Protein AF-A0A377I2Z7-F1 (afdb_monomer_lite)

Sequence (80 aa):
MFLKYVKVVLDKYIDEEGEGWTIVDVFGGSGLLSHTAKQLKPKATVIYNDFDGYNERLSKEIKVKIINKINNFNGYKDLA

Foldseek 3Di:
DPVVVLLVVCPVPAPDLRAPAEAEDQQCQVVPSLVSNCVSNVNYHYHDDNVPCPVVVQDPVNVVVVVVCVVPDPDDDPDD

InterPro domains:
  IPR029063 S-adenosyl-L-methionine-dependent methyltransferase superfamily [SSF53335] (10-70)

Structure (mmCIF, N/CA/C/O backbone):
data_AF-A0A377I2Z7-F1
#
_entry.id   AF-A0A377I2Z7-F1
#
loop_
_atom_site.group_PDB
_atom_site.id
_atom_site.type_symbol
_atom_site.label_atom_id
_atom_site.label_alt_id
_atom_site.label_comp_id
_atom_site.label_asym_id
_atom_site.label_entity_id
_atom_site.label_seq_id
_atom_site.pdbx_PDB_ins_code
_atom_site.Cartn_x
_atom_site.Cartn_y
_atom_site.Cartn_z
_atom_site.occupancy
_atom_site.B_iso_or_equiv
_atom_site.auth_seq_id
_atom_site.auth_comp_id
_atom_site.auth_asym_id
_atom_site.auth_atom_id
_atom_site.pdbx_PDB_model_num
ATOM 1 N N . MET A 1 1 ? 9.115 9.084 7.623 1.00 74.69 1 MET A N 1
ATOM 2 C CA . MET A 1 1 ? 8.589 10.188 6.793 1.00 74.69 1 MET A CA 1
ATOM 3 C C . MET A 1 1 ? 7.489 9.717 5.839 1.00 74.69 1 MET A C 1
ATOM 5 O O . MET A 1 1 ? 6.433 10.310 5.889 1.00 74.69 1 MET A O 1
ATOM 9 N N . PHE A 1 2 ? 7.637 8.615 5.089 1.00 86.88 2 PHE A N 1
ATOM 10 C CA . PHE A 1 2 ? 6.571 8.078 4.213 1.00 86.88 2 PHE A CA 1
ATOM 11 C C . PHE A 1 2 ? 5.479 7.272 4.943 1.00 86.88 2 PHE A C 1
ATOM 13 O O . PHE A 1 2 ? 4.311 7.649 4.920 1.00 86.88 2 PHE A O 1
ATOM 20 N N . LEU A 1 3 ? 5.858 6.214 5.674 1.00 90.06 3 LEU A N 1
ATOM 21 C CA . LEU A 1 3 ? 4.881 5.340 6.342 1.00 90.06 3 LEU A CA 1
ATOM 22 C C . LEU A 1 3 ? 3.961 6.095 7.297 1.00 90.06 3 LEU A C 1
ATOM 24 O O . LEU A 1 3 ? 2.796 5.749 7.393 1.00 90.06 3 LEU A O 1
ATOM 28 N N . LYS A 1 4 ? 4.453 7.158 7.948 1.00 92.81 4 LYS A N 1
ATOM 29 C CA . LYS A 1 4 ? 3.6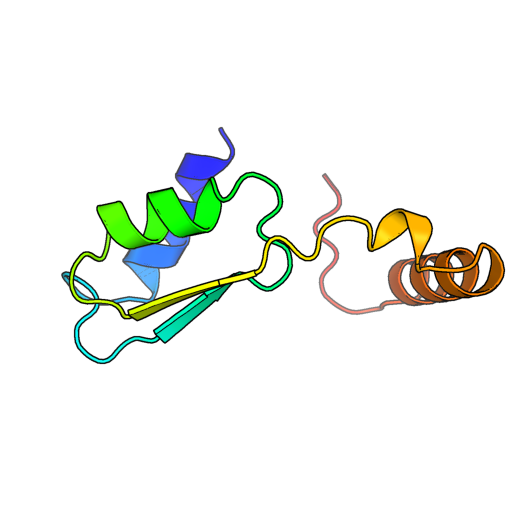46 8.013 8.830 1.00 92.81 4 LYS A CA 1
ATOM 30 C C . LYS A 1 4 ? 2.387 8.535 8.125 1.00 92.81 4 LYS A C 1
ATOM 32 O O . LYS A 1 4 ? 1.323 8.493 8.728 1.00 92.81 4 LYS A O 1
ATOM 37 N N . TYR A 1 5 ? 2.491 8.971 6.868 1.00 91.38 5 TYR A N 1
ATOM 38 C CA . TYR A 1 5 ? 1.332 9.440 6.104 1.00 91.38 5 TYR A CA 1
ATOM 39 C C . TYR A 1 5 ? 0.362 8.308 5.790 1.00 91.38 5 TYR A C 1
ATOM 41 O O . TYR A 1 5 ? -0.840 8.479 5.954 1.00 91.38 5 TYR A O 1
ATOM 49 N N . VAL A 1 6 ? 0.879 7.134 5.425 1.00 90.31 6 VAL A N 1
ATOM 50 C CA . VAL A 1 6 ? 0.041 5.953 5.183 1.00 90.31 6 VAL A CA 1
ATOM 51 C C . VAL A 1 6 ? -0.732 5.573 6.442 1.00 90.31 6 VAL A C 1
ATOM 53 O O . VAL A 1 6 ? -1.933 5.350 6.358 1.00 90.31 6 VAL A O 1
ATOM 56 N N . LYS A 1 7 ? -0.084 5.576 7.616 1.00 94.00 7 LYS A N 1
ATOM 57 C CA . LYS A 1 7 ? -0.769 5.308 8.892 1.00 94.00 7 LYS A CA 1
ATOM 58 C C . LYS A 1 7 ? -1.904 6.303 9.132 1.00 94.00 7 LYS A C 1
ATOM 60 O O . LYS A 1 7 ? -3.021 5.887 9.391 1.00 94.00 7 LYS A O 1
ATOM 65 N N . VAL A 1 8 ? -1.635 7.600 8.949 1.00 95.06 8 VAL A N 1
ATOM 66 C CA . VAL A 1 8 ? -2.649 8.659 9.097 1.00 95.06 8 VAL A CA 1
ATOM 67 C C . VAL A 1 8 ? -3.832 8.450 8.150 1.00 95.06 8 VAL A C 1
ATOM 69 O O . VAL A 1 8 ? -4.971 8.644 8.555 1.00 95.06 8 VAL A O 1
ATOM 72 N N . VAL A 1 9 ? -3.590 8.049 6.900 1.00 93.25 9 VAL A N 1
ATOM 73 C CA . VAL A 1 9 ? -4.664 7.767 5.935 1.00 93.25 9 VAL A CA 1
ATOM 74 C C . VAL A 1 9 ? -5.472 6.542 6.360 1.00 93.25 9 VAL A C 1
ATOM 76 O O . VAL A 1 9 ? -6.697 6.612 6.382 1.00 93.25 9 VAL A O 1
ATOM 79 N N . LEU A 1 10 ? -4.810 5.444 6.731 1.00 94.56 10 LEU A N 1
ATOM 80 C CA . LEU A 1 10 ? -5.490 4.229 7.181 1.00 94.56 10 LEU A CA 1
ATOM 81 C C . LEU A 1 10 ? -6.346 4.495 8.423 1.00 94.56 10 LEU A C 1
ATOM 83 O O . LEU A 1 10 ? -7.495 4.079 8.455 1.00 94.56 10 LEU A O 1
ATOM 87 N N . ASP A 1 11 ? -5.834 5.237 9.403 1.00 94.44 11 ASP A N 1
ATOM 88 C CA . ASP A 1 11 ? -6.588 5.566 10.617 1.00 94.44 11 ASP A CA 1
ATOM 89 C C . ASP A 1 11 ? -7.717 6.566 10.372 1.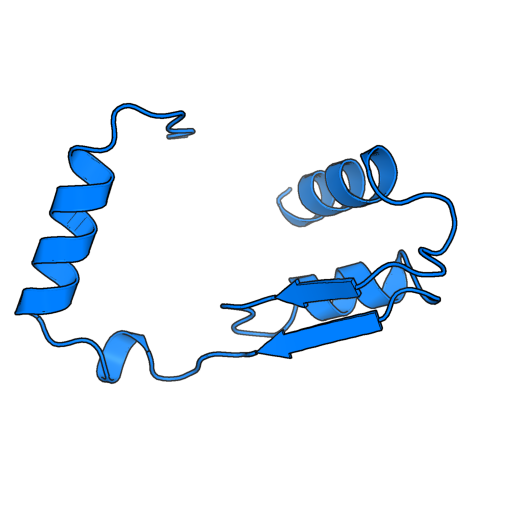00 94.44 11 ASP A C 1
ATOM 91 O O . ASP A 1 11 ? -8.718 6.547 11.080 1.00 94.44 11 ASP A O 1
ATOM 95 N N . LYS A 1 12 ? -7.587 7.430 9.362 1.00 96.06 12 LYS A N 1
ATOM 96 C CA . LYS A 1 12 ? -8.636 8.389 9.007 1.00 96.06 12 LYS A CA 1
ATOM 97 C C . LYS A 1 12 ? -9.847 7.732 8.338 1.00 96.06 12 LYS A C 1
ATOM 99 O O . LYS A 1 12 ? -10.942 8.276 8.447 1.00 96.06 12 LYS A O 1
ATOM 104 N N . TYR A 1 13 ? -9.648 6.640 7.599 1.00 95.12 13 TYR A N 1
ATOM 105 C CA . TYR A 1 13 ? -10.694 6.059 6.746 1.00 95.12 13 TYR A CA 1
ATOM 106 C C . TYR A 1 13 ? -11.113 4.639 7.124 1.00 95.12 13 TYR A C 1
ATOM 108 O O . TYR A 1 13 ? -12.145 4.185 6.642 1.00 95.12 13 TYR A O 1
ATOM 116 N N . ILE A 1 14 ? -10.326 3.934 7.935 1.00 95.62 14 ILE A N 1
ATOM 117 C CA . ILE A 1 14 ? -10.612 2.561 8.346 1.00 95.62 14 ILE A CA 1
ATOM 118 C C . ILE A 1 14 ? -10.764 2.539 9.860 1.00 95.62 14 ILE A C 1
ATOM 120 O O . ILE A 1 14 ? -9.792 2.725 10.602 1.00 95.62 14 ILE A O 1
ATOM 124 N N . ASP A 1 15 ? -11.991 2.283 10.295 1.00 93.56 15 ASP A N 1
ATOM 125 C CA . ASP A 1 15 ? -12.355 2.267 11.704 1.00 93.56 15 ASP A CA 1
ATOM 126 C C . ASP A 1 15 ? -11.668 1.122 12.456 1.00 93.56 15 ASP A C 1
ATOM 128 O O . ASP A 1 15 ? -11.459 0.028 11.921 1.00 93.56 15 ASP A O 1
ATOM 132 N N . GLU A 1 16 ? -11.327 1.393 13.718 1.00 94.62 16 GLU A N 1
ATOM 133 C CA . GLU A 1 16 ? -10.798 0.420 14.680 1.00 94.62 16 GLU A CA 1
ATOM 134 C C . GLU A 1 16 ? -9.691 -0.476 14.083 1.00 94.62 16 GLU A C 1
ATOM 136 O O . GLU A 1 16 ? -8.679 0.015 13.574 1.00 94.62 16 GLU A O 1
ATOM 141 N N . GLU A 1 17 ? -9.885 -1.795 14.139 1.00 96.25 17 GLU A N 1
ATOM 142 C CA . GLU A 1 17 ? -8.976 -2.823 13.633 1.00 96.25 17 GLU A CA 1
ATOM 143 C C . GLU A 1 17 ? -9.267 -3.227 12.174 1.00 96.25 17 GLU A C 1
ATOM 145 O O . GLU A 1 17 ? -8.613 -4.130 11.646 1.00 96.25 17 GLU A O 1
ATOM 150 N N . GLY A 1 18 ? -10.224 -2.567 11.512 1.00 97.00 18 GLY A N 1
ATOM 151 C CA . GLY A 1 18 ? -10.570 -2.774 10.104 1.00 97.00 18 GLY A CA 1
ATOM 152 C C . GLY A 1 18 ? -11.452 -3.988 9.817 1.00 97.00 18 GLY A C 1
ATOM 153 O O . GLY A 1 18 ? -11.339 -4.591 8.752 1.00 97.00 18 GLY A O 1
ATOM 154 N N . GLU A 1 19 ? -12.329 -4.372 10.743 1.00 97.88 19 GLU 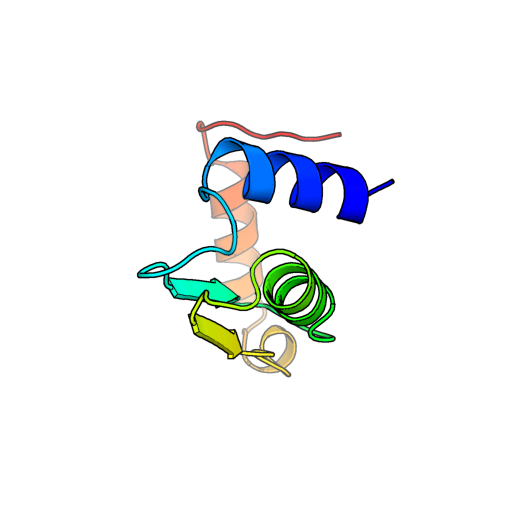A N 1
ATOM 155 C CA . GLU A 1 19 ? -13.284 -5.459 10.510 1.00 97.88 19 GLU A CA 1
ATOM 156 C C . GLU A 1 19 ? -14.194 -5.153 9.305 1.00 97.88 19 GLU A C 1
ATOM 158 O O . GLU A 1 19 ? -14.686 -4.039 9.145 1.00 97.88 19 GLU A O 1
ATOM 163 N N . GLY A 1 20 ? -14.366 -6.129 8.408 1.00 96.62 20 GLY A N 1
ATOM 164 C CA . GLY A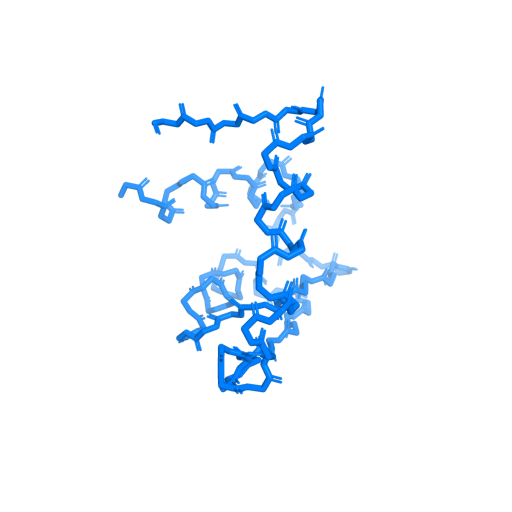 1 20 ? -15.145 -5.967 7.172 1.00 96.62 20 GLY A CA 1
ATOM 165 C C . GLY A 1 20 ? -14.435 -5.214 6.037 1.00 96.62 20 GLY A C 1
ATOM 166 O O . GLY A 1 20 ? -14.943 -5.193 4.916 1.00 96.62 20 GLY A O 1
ATOM 167 N N . TRP A 1 21 ? -13.247 -4.650 6.272 1.00 97.69 21 TRP A N 1
ATOM 168 C CA . TRP A 1 21 ? -12.479 -3.962 5.235 1.00 97.69 21 TRP A CA 1
ATOM 169 C C . TRP A 1 21 ? -11.587 -4.912 4.436 1.00 97.69 21 TRP A C 1
ATOM 171 O O . TRP A 1 21 ? -10.983 -5.844 4.972 1.00 97.69 21 TRP A O 1
ATOM 181 N N . THR A 1 22 ? -11.454 -4.619 3.141 1.00 97.12 22 THR A N 1
ATOM 182 C CA . THR A 1 22 ? -10.455 -5.232 2.260 1.00 97.12 22 THR A CA 1
ATOM 183 C C . THR A 1 22 ? -9.527 -4.155 1.711 1.00 97.12 22 THR A C 1
ATOM 185 O O . THR A 1 22 ? -9.973 -3.225 1.044 1.00 97.12 22 THR A O 1
ATOM 188 N N . ILE A 1 23 ? -8.232 -4.286 1.988 1.00 94.81 23 ILE A N 1
ATOM 189 C CA . ILE A 1 23 ? -7.176 -3.390 1.514 1.00 94.81 23 ILE A CA 1
ATOM 190 C C . ILE A 1 23 ? -6.412 -4.124 0.412 1.00 94.81 23 ILE A C 1
ATOM 192 O O . ILE A 1 23 ? -5.875 -5.206 0.652 1.00 94.81 23 ILE A O 1
ATOM 196 N N . VAL A 1 24 ? -6.366 -3.548 -0.791 1.00 94.69 24 VAL A N 1
ATOM 197 C CA . VAL A 1 24 ? -5.693 -4.149 -1.953 1.00 94.69 24 VAL A CA 1
ATOM 198 C C . VAL A 1 24 ? -4.473 -3.319 -2.330 1.00 94.69 24 VAL A C 1
ATOM 200 O O . VAL A 1 24 ? -4.596 -2.163 -2.733 1.00 94.69 24 VAL A O 1
ATOM 203 N N . ASP A 1 25 ? -3.297 -3.925 -2.222 1.00 92.00 25 ASP A N 1
ATOM 204 C CA . ASP A 1 25 ? -2.016 -3.343 -2.611 1.00 92.00 25 ASP A CA 1
ATOM 205 C C . ASP A 1 25 ? -1.583 -3.923 -3.961 1.00 92.00 25 ASP A C 1
ATOM 207 O O . ASP A 1 25 ? -1.070 -5.039 -4.051 1.00 92.00 25 ASP A O 1
ATOM 211 N N . VAL A 1 26 ? -1.873 -3.183 -5.032 1.00 87.19 26 VAL A N 1
ATOM 212 C CA . VAL A 1 26 ? -1.738 -3.654 -6.421 1.00 87.19 26 VAL A CA 1
ATOM 213 C C . VAL A 1 26 ? -0.315 -3.554 -6.985 1.00 87.19 26 VAL A C 1
ATOM 215 O O . VAL A 1 26 ? -0.046 -4.170 -8.014 1.00 87.19 26 VAL A O 1
ATOM 218 N N . PHE A 1 27 ? 0.578 -2.809 -6.327 1.00 83.50 27 PHE A N 1
ATOM 219 C CA . PHE A 1 27 ? 1.985 -2.619 -6.711 1.00 83.50 27 PHE A CA 1
ATOM 220 C C . PHE A 1 27 ? 2.869 -2.633 -5.461 1.00 83.50 27 PHE A C 1
ATOM 222 O O . PHE A 1 27 ? 3.643 -1.707 -5.207 1.00 83.50 27 PHE A O 1
ATOM 229 N N . GLY A 1 28 ? 2.701 -3.668 -4.644 1.00 83.56 28 GLY A N 1
ATOM 230 C CA . GLY A 1 28 ? 3.237 -3.696 -3.293 1.00 83.56 28 GLY A CA 1
ATOM 231 C C . GLY A 1 28 ? 4.758 -3.794 -3.223 1.00 83.56 28 GLY A C 1
ATOM 232 O O . GLY A 1 28 ? 5.323 -3.477 -2.174 1.00 83.56 28 GLY A O 1
ATOM 233 N N . GLY A 1 29 ? 5.432 -4.187 -4.311 1.00 87.75 29 GLY A N 1
ATOM 234 C CA . GLY A 1 29 ? 6.890 -4.256 -4.401 1.00 87.75 29 GLY A CA 1
ATOM 235 C C . GLY A 1 29 ? 7.491 -5.122 -3.297 1.00 87.75 29 GLY A C 1
ATOM 236 O O . GLY A 1 29 ? 7.439 -6.336 -3.363 1.00 87.75 29 GLY A O 1
ATOM 237 N N . SER A 1 30 ? 8.050 -4.502 -2.255 1.00 89.25 30 SER A N 1
ATOM 238 C CA . SER A 1 30 ? 8.596 -5.222 -1.093 1.00 89.25 30 SER A CA 1
ATOM 239 C C . SER A 1 30 ? 7.550 -5.670 -0.062 1.00 89.25 30 SER A C 1
ATOM 241 O O 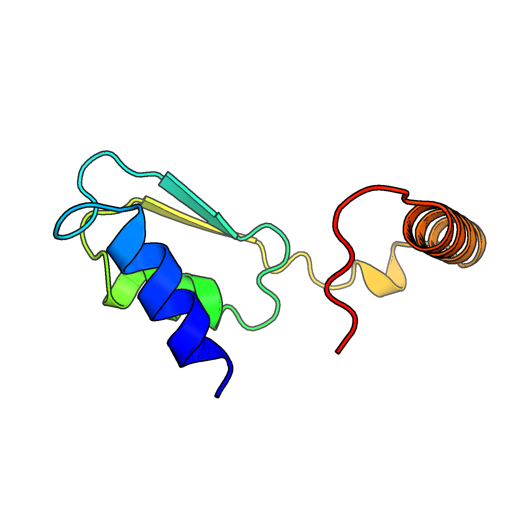. SER A 1 30 ? 7.904 -6.268 0.953 1.00 89.25 30 SER A O 1
ATOM 243 N N . GLY A 1 31 ? 6.278 -5.312 -0.246 1.00 92.06 31 GLY A N 1
ATOM 244 C CA . GLY A 1 31 ? 5.192 -5.598 0.696 1.00 92.06 31 GLY A CA 1
ATOM 245 C C . GLY A 1 31 ? 5.158 -4.692 1.919 1.00 92.06 31 GLY A C 1
ATOM 246 O O . GLY A 1 31 ? 4.366 -4.923 2.832 1.00 92.06 31 GLY A O 1
ATOM 247 N N . LEU A 1 32 ? 5.970 -3.632 1.948 1.00 93.81 32 LEU A N 1
ATOM 248 C CA . LEU A 1 32 ? 6.075 -2.732 3.097 1.00 93.81 32 LEU A CA 1
ATOM 249 C C . LEU A 1 32 ? 4.723 -2.114 3.496 1.00 93.81 32 LEU A C 1
ATOM 251 O O . LEU A 1 32 ? 4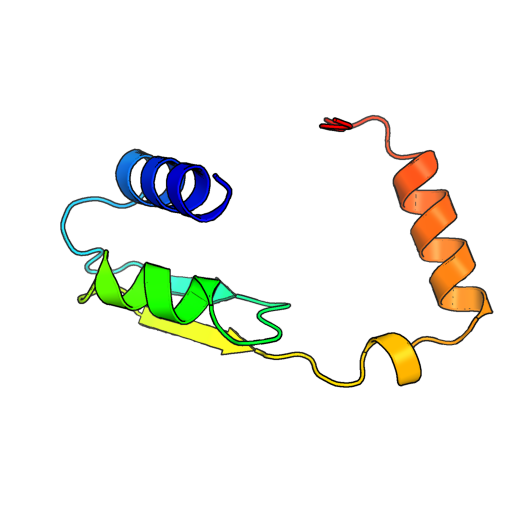.419 -2.001 4.689 1.00 93.81 32 LEU A O 1
ATOM 255 N N . LEU A 1 33 ? 3.909 -1.717 2.514 1.00 93.94 33 LEU A N 1
ATOM 256 C CA . LEU A 1 33 ? 2.600 -1.108 2.757 1.00 93.94 33 LEU A CA 1
ATOM 257 C C . LEU A 1 33 ? 1.579 -2.137 3.224 1.00 93.94 33 LEU A C 1
ATOM 259 O O . LEU A 1 33 ? 0.953 -1.928 4.260 1.00 93.94 33 LEU A O 1
ATOM 263 N N . SER A 1 34 ? 1.478 -3.266 2.525 1.00 95.44 34 SER A N 1
ATOM 264 C CA . SER A 1 34 ? 0.634 -4.396 2.924 1.00 95.44 34 SER A CA 1
ATOM 265 C C . SER A 1 34 ? 0.931 -4.886 4.342 1.00 95.44 34 SER A C 1
ATOM 267 O O . SER A 1 34 ? 0.017 -5.049 5.150 1.00 95.44 34 SER A O 1
ATOM 269 N N . HIS A 1 35 ? 2.211 -5.047 4.686 1.00 95.94 35 HIS A N 1
ATOM 270 C CA . HIS A 1 35 ? 2.630 -5.430 6.031 1.00 95.94 35 HIS A CA 1
ATOM 271 C C . HIS A 1 35 ? 2.208 -4.386 7.071 1.00 95.94 35 HIS A C 1
ATOM 273 O O . HIS A 1 35 ? 1.608 -4.724 8.090 1.00 95.94 35 HIS A O 1
ATOM 279 N N . THR A 1 36 ? 2.472 -3.105 6.794 1.00 96.06 36 THR A N 1
ATOM 280 C CA . THR A 1 36 ? 2.101 -2.004 7.695 1.00 96.06 36 THR A CA 1
ATOM 281 C C . THR A 1 36 ? 0.585 -1.927 7.892 1.00 96.06 36 THR A C 1
ATOM 283 O O . THR A 1 36 ? 0.124 -1.755 9.018 1.00 96.06 36 THR A O 1
ATOM 286 N N . ALA A 1 37 ? -0.193 -2.087 6.819 1.00 96.31 37 ALA A N 1
ATOM 287 C CA . ALA A 1 37 ? -1.648 -2.083 6.866 1.00 96.31 37 ALA A CA 1
ATOM 288 C C . ALA A 1 37 ? -2.181 -3.242 7.714 1.00 96.31 37 ALA A C 1
ATOM 290 O O . ALA A 1 37 ? -3.018 -3.018 8.584 1.00 96.31 37 ALA A O 1
ATOM 291 N N . LYS A 1 38 ? -1.640 -4.456 7.535 1.00 97.44 38 LYS A N 1
ATOM 292 C CA . LYS A 1 38 ? -2.055 -5.625 8.320 1.00 97.44 38 LYS A CA 1
ATOM 293 C C . LYS A 1 38 ? -1.693 -5.505 9.801 1.00 97.44 38 LYS A C 1
ATOM 295 O O . LYS A 1 38 ? -2.453 -5.974 10.638 1.00 97.44 38 LYS A O 1
ATOM 300 N N . GLN A 1 39 ? -0.570 -4.864 10.136 1.00 96.69 39 GLN A N 1
ATOM 301 C CA . GLN A 1 39 ? -0.215 -4.601 11.534 1.00 96.69 39 GLN A CA 1
ATOM 302 C C . GLN A 1 39 ? -1.139 -3.580 12.206 1.00 96.69 39 GLN A C 1
ATOM 304 O O . GLN A 1 39 ? -1.456 -3.737 13.379 1.00 96.69 39 GLN A O 1
ATOM 309 N N . LEU A 1 40 ? -1.554 -2.534 11.487 1.00 96.75 40 LEU A N 1
ATOM 310 C CA . LEU A 1 40 ? -2.412 -1.483 12.047 1.00 96.75 40 LEU A CA 1
ATOM 311 C C . LEU A 1 40 ? -3.885 -1.880 12.091 1.00 96.75 40 LEU A C 1
ATOM 313 O O . LEU A 1 40 ? -4.593 -1.492 13.012 1.00 96.75 40 LEU A O 1
ATOM 317 N N . LYS A 1 41 ? -4.341 -2.639 11.093 1.00 97.75 41 LYS A N 1
ATOM 318 C CA . LYS A 1 41 ? -5.727 -3.085 10.938 1.00 97.75 41 LYS A CA 1
ATOM 319 C C . LYS A 1 41 ? -5.757 -4.619 10.899 1.00 97.75 41 LYS A C 1
ATOM 321 O O . LYS A 1 41 ? -5.921 -5.212 9.829 1.00 97.75 41 LYS A O 1
ATOM 326 N N . PRO A 1 42 ? -5.538 -5.296 12.044 1.00 97.94 42 PRO A N 1
ATOM 327 C CA . PRO A 1 42 ? -5.357 -6.746 12.082 1.00 97.94 42 PRO A CA 1
ATOM 328 C C . PRO A 1 42 ? -6.597 -7.534 11.648 1.00 97.94 42 PRO A C 1
ATOM 330 O O . PRO A 1 42 ? -6.444 -8.653 11.149 1.00 97.94 42 PRO A O 1
ATOM 333 N N . LYS A 1 43 ? -7.802 -6.963 11.753 1.00 98.25 43 LYS A N 1
ATOM 334 C CA . LYS A 1 43 ? -9.048 -7.589 11.288 1.00 98.25 43 LYS A CA 1
ATOM 335 C C . LYS A 1 43 ? -9.366 -7.315 9.817 1.00 98.25 43 LYS A C 1
ATOM 337 O O . LYS A 1 43 ? -10.205 -8.012 9.251 1.00 98.25 43 LYS A O 1
ATOM 342 N N . ALA A 1 44 ? -8.671 -6.376 9.175 1.00 97.94 44 ALA A N 1
ATOM 343 C CA . ALA A 1 44 ? -8.817 -6.157 7.743 1.00 97.94 44 ALA A CA 1
ATOM 344 C C . ALA A 1 44 ? -8.256 -7.337 6.940 1.00 97.94 44 ALA A C 1
ATOM 346 O O . ALA A 1 44 ? -7.214 -7.923 7.270 1.00 97.94 44 ALA A O 1
ATOM 347 N N . THR A 1 45 ? -8.920 -7.658 5.832 1.00 98.31 45 THR A N 1
ATOM 348 C CA . THR A 1 45 ? -8.345 -8.517 4.795 1.00 98.31 45 THR A CA 1
ATOM 349 C C . THR A 1 45 ? -7.361 -7.686 3.986 1.00 98.31 45 THR A C 1
ATOM 351 O O . THR A 1 45 ? -7.717 -6.629 3.474 1.00 98.31 45 THR A O 1
ATOM 354 N N . VAL A 1 46 ? -6.117 -8.143 3.870 1.00 97.06 46 VAL A N 1
ATOM 355 C CA . VAL A 1 46 ? -5.089 -7.452 3.084 1.00 97.06 46 VAL A CA 1
ATOM 356 C C . VAL A 1 46 ? -4.674 -8.361 1.939 1.00 97.06 46 VAL A C 1
ATOM 358 O O . VAL A 1 46 ? -4.205 -9.473 2.173 1.00 97.06 46 VAL A O 1
ATOM 361 N N . ILE A 1 47 ? -4.867 -7.887 0.711 1.00 95.62 47 ILE A N 1
ATOM 362 C CA . ILE A 1 47 ? -4.460 -8.570 -0.515 1.00 95.62 47 ILE A CA 1
ATOM 363 C C . ILE A 1 47 ? -3.221 -7.860 -1.041 1.00 95.62 47 ILE A C 1
ATOM 365 O O . ILE A 1 47 ? -3.271 -6.682 -1.396 1.00 95.62 47 ILE A O 1
ATOM 369 N N . TYR A 1 48 ? -2.120 -8.598 -1.083 1.00 93.75 48 TYR A N 1
ATOM 370 C CA . TYR A 1 48 ? -0.825 -8.124 -1.540 1.00 93.75 48 TYR A CA 1
ATOM 371 C C . TYR A 1 48 ? -0.505 -8.692 -2.922 1.00 93.75 48 TYR A C 1
ATOM 373 O O . TYR A 1 48 ? -0.563 -9.905 -3.122 1.00 93.75 48 TYR A O 1
ATOM 381 N N . ASN A 1 49 ? -0.139 -7.813 -3.850 1.00 88.31 49 ASN A N 1
ATOM 382 C CA . ASN A 1 49 ? 0.395 -8.159 -5.157 1.00 88.31 49 ASN A CA 1
ATOM 383 C C . ASN A 1 49 ? 1.716 -7.408 -5.355 1.00 88.31 49 ASN A C 1
ATOM 385 O O . ASN A 1 49 ? 1.720 -6.182 -5.474 1.00 88.31 49 ASN A O 1
ATOM 389 N N . ASP A 1 50 ? 2.830 -8.137 -5.399 1.00 83.19 50 ASP A N 1
ATOM 390 C CA . ASP A 1 50 ? 4.159 -7.570 -5.668 1.00 83.19 50 ASP A CA 1
ATOM 391 C C . ASP A 1 50 ? 4.238 -6.935 -7.068 1.00 83.19 50 ASP A C 1
ATOM 393 O O . ASP A 1 50 ? 4.916 -5.928 -7.275 1.00 83.19 50 ASP A O 1
ATOM 397 N N . PHE A 1 51 ? 3.456 -7.476 -8.008 1.00 78.19 51 PHE A N 1
ATOM 398 C CA . PHE A 1 51 ? 3.484 -7.174 -9.433 1.00 78.19 51 PHE A CA 1
ATOM 399 C C . PHE A 1 51 ? 4.908 -7.133 -9.999 1.00 78.19 51 PHE A C 1
ATOM 401 O O . PHE A 1 51 ? 5.219 -6.332 -10.889 1.00 78.19 51 PHE A O 1
ATOM 408 N N . ASP A 1 52 ? 5.765 -8.029 -9.518 1.00 77.62 52 ASP A N 1
ATOM 409 C CA . ASP A 1 52 ? 7.185 -8.026 -9.847 1.00 77.62 52 ASP A CA 1
ATOM 410 C C . ASP A 1 52 ? 7.440 -8.189 -11.348 1.00 77.62 52 ASP A C 1
ATOM 412 O O . ASP A 1 52 ? 6.650 -8.763 -12.106 1.00 77.62 52 ASP A O 1
ATOM 416 N N . GLY A 1 53 ? 8.538 -7.593 -11.817 1.00 73.06 53 GLY A N 1
ATOM 417 C CA . GLY A 1 53 ? 8.907 -7.612 -13.232 1.00 73.06 53 GLY A CA 1
ATOM 418 C C . GLY A 1 53 ? 7.971 -6.803 -14.137 1.00 73.06 53 GLY A C 1
ATOM 419 O O . GLY A 1 53 ? 8.113 -6.846 -15.355 1.00 73.06 53 GLY A O 1
ATOM 420 N N . TYR A 1 54 ? 7.020 -6.017 -13.607 1.00 76.19 54 TYR A N 1
ATOM 421 C CA . TYR A 1 54 ? 6.183 -5.147 -14.451 1.00 76.19 54 TYR A CA 1
ATOM 422 C C . TYR A 1 54 ? 7.006 -4.184 -15.301 1.00 76.19 54 TYR A C 1
ATOM 424 O O . TYR A 1 54 ? 6.696 -3.976 -16.470 1.00 76.19 54 TYR A O 1
ATOM 432 N N . ASN A 1 55 ? 8.095 -3.652 -14.749 1.00 73.88 55 ASN A N 1
ATOM 433 C CA . ASN A 1 55 ? 9.008 -2.808 -15.501 1.00 73.88 55 ASN A CA 1
ATOM 434 C C . ASN A 1 55 ? 9.635 -3.548 -16.687 1.00 73.88 55 ASN A C 1
ATOM 436 O O . ASN A 1 55 ? 9.878 -2.921 -17.711 1.00 73.88 55 ASN A O 1
ATOM 440 N N . GLU A 1 56 ? 9.878 -4.850 -16.593 1.00 80.50 56 GLU A N 1
ATOM 441 C CA . GLU A 1 56 ? 10.437 -5.645 -17.693 1.00 80.50 56 GLU A CA 1
ATOM 442 C C . GLU A 1 56 ? 9.355 -6.069 -18.695 1.00 80.50 56 GLU A C 1
ATOM 444 O O . GLU A 1 56 ? 9.588 -6.064 -19.900 1.00 80.50 56 GLU A O 1
ATOM 449 N N . ARG A 1 57 ? 8.138 -6.349 -18.210 1.00 82.12 57 ARG A N 1
ATOM 450 C CA . ARG A 1 57 ? 6.972 -6.719 -19.033 1.00 82.12 57 ARG A CA 1
ATOM 451 C C . ARG A 1 57 ? 6.414 -5.552 -19.850 1.00 82.12 57 ARG A C 1
ATOM 453 O O . ARG A 1 57 ? 5.796 -5.767 -20.891 1.00 82.12 57 ARG A O 1
ATOM 460 N N . LEU A 1 58 ? 6.594 -4.315 -19.388 1.00 85.69 58 LEU A N 1
ATOM 461 C CA . LEU A 1 58 ? 6.156 -3.126 -20.116 1.00 85.69 58 LEU A CA 1
ATOM 462 C C . LEU A 1 58 ? 7.162 -2.765 -21.213 1.00 85.69 58 LEU A C 1
ATOM 464 O O . LEU A 1 58 ? 8.301 -2.382 -20.928 1.00 85.69 58 LEU A O 1
ATOM 468 N N . SER A 1 59 ? 6.710 -2.796 -22.471 1.00 90.12 59 SER A N 1
ATOM 469 C CA . SER A 1 59 ? 7.523 -2.334 -23.601 1.00 90.12 59 SER A CA 1
ATOM 470 C C . SER A 1 59 ? 7.898 -0.857 -23.449 1.00 90.12 59 SER A C 1
ATOM 472 O O . SER A 1 59 ? 7.207 -0.070 -22.786 1.00 90.12 59 SER A O 1
ATOM 474 N N . LYS A 1 60 ? 8.988 -0.450 -24.109 1.00 88.44 60 LYS A N 1
ATOM 475 C CA . LYS A 1 60 ? 9.414 0.954 -24.135 1.00 88.44 60 LYS A CA 1
ATOM 476 C C . LYS A 1 60 ? 8.310 1.862 -24.687 1.00 88.44 60 LYS A C 1
ATOM 478 O O . LYS A 1 60 ? 8.099 2.937 -24.129 1.00 88.44 60 LYS A O 1
ATOM 483 N N . GLU A 1 61 ? 7.558 1.431 -25.708 1.00 93.56 61 GLU A N 1
ATOM 484 C CA . GLU A 1 61 ? 6.437 2.228 -26.224 1.00 93.56 61 GLU A CA 1
ATOM 485 C C . GLU A 1 61 ? 5.319 2.397 -25.190 1.00 93.56 61 GLU A C 1
ATOM 487 O O . GLU A 1 61 ? 4.759 3.487 -25.068 1.00 93.56 61 GLU A O 1
ATOM 492 N N . ILE A 1 62 ? 4.989 1.348 -24.427 1.00 91.62 62 ILE A N 1
ATOM 493 C CA . ILE A 1 62 ? 3.938 1.424 -23.402 1.00 91.62 62 ILE A CA 1
ATOM 494 C C . ILE A 1 62 ? 4.362 2.356 -22.265 1.00 91.62 62 ILE A C 1
ATOM 496 O O . ILE A 1 62 ? 3.568 3.198 -21.844 1.00 91.62 62 ILE A O 1
ATOM 500 N N . LYS A 1 63 ? 5.619 2.280 -21.811 1.00 88.12 63 LYS A N 1
ATOM 501 C CA . LYS A 1 63 ? 6.151 3.192 -20.784 1.00 88.12 63 LYS A CA 1
ATOM 502 C C . LYS A 1 63 ? 6.050 4.655 -21.215 1.00 88.12 63 LYS A C 1
ATOM 504 O O . LYS A 1 63 ? 5.565 5.480 -20.446 1.00 88.12 63 LYS A O 1
ATOM 509 N N . VAL A 1 64 ? 6.428 4.971 -22.458 1.00 91.94 64 VAL A N 1
ATOM 510 C CA . VAL A 1 64 ? 6.304 6.332 -23.011 1.00 91.94 64 VAL A CA 1
ATOM 511 C C . VAL A 1 64 ? 4.840 6.786 -23.044 1.00 91.94 64 VAL A C 1
ATOM 513 O O . VAL A 1 64 ? 4.538 7.910 -22.648 1.00 91.94 64 VAL A O 1
ATOM 516 N N . LYS A 1 65 ? 3.905 5.912 -23.444 1.00 94.25 65 LYS A N 1
ATOM 517 C CA . LYS A 1 65 ? 2.463 6.222 -23.426 1.00 94.25 65 LYS A CA 1
ATOM 518 C C . LYS A 1 65 ? 1.945 6.508 -22.014 1.00 94.25 65 LYS A C 1
ATOM 520 O O . LYS A 1 65 ? 1.185 7.459 -21.839 1.00 94.25 65 LYS A O 1
ATOM 525 N N . ILE A 1 66 ? 2.354 5.716 -21.020 1.00 87.19 66 ILE A N 1
ATOM 526 C CA . ILE A 1 66 ? 1.974 5.912 -19.613 1.00 87.19 66 ILE A CA 1
ATOM 527 C C . ILE A 1 66 ? 2.506 7.254 -19.102 1.00 87.19 66 ILE A C 1
ATOM 529 O O . ILE A 1 66 ? 1.729 8.042 -18.568 1.00 87.19 66 ILE A O 1
ATOM 533 N N . ILE A 1 67 ? 3.789 7.554 -19.331 1.00 85.94 67 ILE A N 1
ATOM 534 C CA . ILE A 1 67 ? 4.411 8.823 -18.925 1.00 85.94 67 ILE A CA 1
ATOM 535 C C . ILE A 1 67 ? 3.678 10.011 -19.550 1.00 85.94 67 ILE A C 1
ATOM 537 O O . ILE A 1 67 ? 3.304 10.940 -18.841 1.00 85.94 67 ILE A O 1
ATOM 541 N N . ASN A 1 68 ? 3.389 9.964 -20.852 1.00 91.81 68 ASN A N 1
ATOM 542 C CA . ASN A 1 68 ? 2.640 11.030 -21.518 1.00 91.81 68 ASN A CA 1
ATOM 543 C C . ASN A 1 68 ? 1.235 11.195 -20.929 1.00 91.81 68 ASN A C 1
ATOM 545 O O . ASN A 1 68 ? 0.763 12.317 -20.764 1.00 91.81 68 ASN A O 1
ATOM 549 N N . LYS A 1 69 ? 0.566 10.093 -20.574 1.00 89.81 69 LYS A N 1
ATOM 550 C CA . LYS A 1 69 ? -0.763 10.141 -19.957 1.00 89.81 69 LYS A CA 1
ATOM 551 C C . LYS A 1 69 ? -0.725 10.741 -18.549 1.00 89.81 69 LYS A C 1
ATOM 553 O O . LYS A 1 69 ? -1.609 11.524 -18.226 1.00 89.81 69 LYS A O 1
ATOM 558 N N . ILE A 1 70 ? 0.304 10.438 -17.755 1.00 83.25 70 ILE A N 1
ATOM 559 C CA . ILE A 1 70 ? 0.539 11.055 -16.439 1.00 83.25 70 ILE A CA 1
ATOM 560 C C . ILE A 1 70 ? 0.857 12.548 -16.599 1.00 83.25 70 ILE A C 1
ATOM 562 O O . ILE A 1 70 ? 0.250 13.390 -15.941 1.00 83.25 70 ILE A O 1
ATOM 566 N N . ASN A 1 71 ? 1.750 12.904 -17.524 1.00 82.38 71 ASN A N 1
ATOM 567 C CA . ASN A 1 71 ? 2.129 14.294 -17.783 1.00 82.38 71 ASN A CA 1
ATOM 568 C C . ASN A 1 71 ? 0.950 15.139 -18.269 1.00 82.38 71 ASN A C 1
ATOM 570 O O . ASN A 1 71 ? 0.837 16.296 -17.878 1.00 82.38 71 ASN A O 1
ATOM 574 N N . ASN A 1 72 ? 0.021 14.549 -19.016 1.00 87.25 72 ASN A N 1
ATOM 575 C CA . ASN A 1 72 ? -1.190 15.218 -19.492 1.00 87.25 72 ASN A CA 1
ATOM 576 C C . ASN A 1 72 ? -2.397 15.036 -18.558 1.00 87.25 72 ASN A C 1
ATOM 578 O O . ASN A 1 72 ? -3.510 15.435 -18.899 1.00 87.25 72 ASN A O 1
ATOM 582 N N . PHE A 1 73 ? -2.214 14.412 -17.392 1.00 85.19 73 PHE A N 1
ATOM 583 C CA . PHE A 1 73 ? -3.284 14.275 -16.416 1.00 85.19 73 PHE A CA 1
ATOM 584 C C . PHE A 1 73 ? -3.561 15.637 -15.765 1.00 85.19 73 PHE A C 1
ATOM 586 O O . PHE A 1 73 ? -2.688 16.201 -15.107 1.00 85.19 73 PHE A O 1
ATOM 593 N N . ASN A 1 74 ? -4.776 16.156 -15.955 1.00 75.94 74 ASN A N 1
ATOM 594 C CA . ASN A 1 74 ? -5.249 17.427 -15.385 1.00 75.94 74 ASN A CA 1
ATOM 595 C C . ASN A 1 74 ? -5.923 17.263 -14.007 1.00 75.94 74 ASN A C 1
ATOM 597 O O . ASN A 1 74 ? -6.556 18.194 -13.516 1.00 75.94 74 ASN A O 1
ATOM 601 N N . GLY A 1 75 ? -5.840 16.074 -13.399 1.00 72.31 75 GLY A N 1
ATOM 602 C CA . GLY A 1 75 ? -6.278 15.847 -12.020 1.00 72.31 75 GLY A CA 1
ATOM 603 C C . GLY A 1 75 ? -5.213 16.249 -10.996 1.00 72.31 75 GLY A C 1
ATOM 604 O O . GLY A 1 75 ? -4.178 16.813 -11.346 1.00 72.31 75 GLY A O 1
ATOM 605 N N . TYR A 1 76 ? -5.464 15.947 -9.720 1.00 62.09 76 TYR A N 1
ATOM 606 C CA . TYR A 1 76 ? -4.531 16.260 -8.636 1.00 62.09 76 TYR A CA 1
ATOM 607 C C . TYR A 1 76 ? -3.160 15.617 -8.892 1.00 62.09 76 TYR A C 1
ATOM 609 O O . TYR A 1 76 ? -3.034 14.393 -8.952 1.00 62.09 76 TYR A O 1
ATOM 617 N N . LYS A 1 77 ? -2.144 16.464 -9.060 1.00 59.47 77 LYS A N 1
ATOM 618 C CA . LYS A 1 77 ? -0.735 16.090 -9.124 1.00 59.47 77 LYS A CA 1
ATOM 619 C C . LYS A 1 77 ? -0.074 16.626 -7.868 1.00 59.47 77 LYS A C 1
ATOM 621 O O . LYS A 1 77 ? 0.255 17.807 -7.811 1.00 59.47 77 LYS A O 1
ATOM 626 N N . ASP A 1 78 ? 0.100 15.763 -6.876 1.00 55.41 78 ASP A N 1
ATOM 627 C CA . ASP A 1 78 ? 1.075 16.037 -5.827 1.00 55.41 78 ASP A CA 1
ATOM 628 C C . ASP A 1 78 ? 2.457 15.758 -6.419 1.00 55.41 78 ASP A C 1
ATOM 630 O O . ASP A 1 78 ? 2.914 14.617 -6.502 1.00 55.41 78 ASP A O 1
ATOM 634 N N . LEU A 1 79 ? 3.044 16.810 -6.979 1.00 59.59 79 LEU A N 1
ATOM 635 C CA . LEU A 1 79 ? 4.449 16.861 -7.336 1.00 59.59 79 LEU A CA 1
ATOM 636 C C . LEU A 1 79 ? 5.117 17.636 -6.208 1.00 59.59 79 LEU A C 1
ATOM 638 O O . LEU A 1 79 ? 5.158 18.867 -6.245 1.00 59.59 79 LEU A O 1
ATOM 642 N N . ALA A 1 80 ? 5.586 16.914 -5.195 1.00 44.72 80 ALA A N 1
ATOM 643 C CA . ALA A 1 80 ? 6.753 17.401 -4.475 1.00 44.72 80 ALA A CA 1
ATOM 644 C C . ALA A 1 80 ? 7.911 17.590 -5.468 1.00 44.72 80 ALA A C 1
ATOM 646 O O . ALA A 1 80 ? 8.056 16.727 -6.370 1.00 44.72 80 ALA A O 1
#

Radius of gyration: 15.63 Å; chains: 1; bounding box: 26×26×41 Å

Organism: Haemophilus parahaemolyticus (NCBI:txid735)

pLDDT: mean 88.22, std 10.76, range [44.72, 98.31]

Secondary structure (DSSP, 8-state):
-HHHHHHHHHHHHS-TT-TT-EEEETT-TTSHHHHHHHHH-TTSEEEE---TTHHHHS-HHHHHHHHHHHHT--S-----